Protein AF-A0A9P6IQ18-F1 (afdb_monomer_lite)

Structure (mmCIF, N/CA/C/O backbone):
data_AF-A0A9P6IQ18-F1
#
_entry.id   AF-A0A9P6IQ18-F1
#
loop_
_atom_site.group_PDB
_atom_site.id
_atom_site.type_symbol
_atom_site.label_atom_id
_atom_site.label_alt_id
_atom_site.label_comp_id
_atom_site.label_asym_id
_atom_site.label_entity_id
_atom_site.label_seq_id
_atom_site.pdbx_PDB_ins_code
_atom_site.Cartn_x
_atom_site.Cartn_y
_atom_site.Cartn_z
_atom_site.occupancy
_atom_site.B_iso_or_equiv
_atom_site.auth_seq_id
_atom_site.auth_comp_id
_atom_site.auth_asym_id
_atom_site.auth_atom_id
_atom_site.pdbx_PDB_model_num
ATOM 1 N N . LYS A 1 1 ? -10.456 -9.681 11.718 1.00 66.81 1 LYS A N 1
ATOM 2 C CA . LYS A 1 1 ? -11.169 -10.543 10.745 1.00 66.81 1 LYS A CA 1
ATOM 3 C C . LYS A 1 1 ? -11.444 -9.748 9.463 1.00 66.81 1 LYS A C 1
ATOM 5 O O . LYS A 1 1 ? -11.821 -8.584 9.599 1.00 66.81 1 LYS A O 1
ATOM 10 N N . PRO A 1 2 ? -11.179 -10.301 8.265 1.00 73.44 2 PRO A N 1
ATOM 11 C CA . PRO A 1 2 ? -11.484 -9.651 6.986 1.00 73.44 2 PRO A CA 1
ATOM 12 C C . PRO A 1 2 ? -13.000 -9.584 6.737 1.00 73.44 2 PRO A C 1
ATOM 14 O O . PRO A 1 2 ? -13.743 -10.416 7.251 1.00 73.44 2 PRO A O 1
ATOM 17 N N . PHE A 1 3 ? -13.445 -8.574 5.981 1.00 78.50 3 PHE A N 1
ATOM 18 C CA . PHE A 1 3 ? -14.867 -8.353 5.668 1.00 78.50 3 PHE A CA 1
ATOM 19 C C . PHE A 1 3 ? -15.430 -9.407 4.706 1.00 78.50 3 PHE A C 1
ATOM 21 O O . PHE A 1 3 ? -16.544 -9.886 4.887 1.00 78.50 3 PHE A O 1
ATOM 28 N N . PHE A 1 4 ? -14.647 -9.776 3.690 1.00 83.62 4 PHE A N 1
ATOM 29 C CA . PHE A 1 4 ? -15.022 -10.793 2.711 1.00 83.62 4 PHE A CA 1
ATOM 30 C C . PHE A 1 4 ? -14.508 -12.168 3.126 1.00 83.62 4 PHE A C 1
ATOM 32 O O . PHE A 1 4 ? -13.416 -12.283 3.692 1.00 83.62 4 PHE A O 1
ATOM 39 N N . ASP A 1 5 ? -15.265 -13.208 2.785 1.00 84.38 5 ASP A N 1
ATOM 40 C CA . ASP A 1 5 ? -14.865 -14.590 3.022 1.00 84.38 5 ASP A CA 1
ATOM 41 C C . ASP A 1 5 ? -13.607 -14.956 2.219 1.00 84.38 5 ASP A C 1
ATOM 43 O O . ASP A 1 5 ? -13.612 -14.964 0.989 1.00 84.38 5 ASP A O 1
ATOM 47 N N . GLN A 1 6 ? -12.525 -15.274 2.930 1.00 87.31 6 GLN A N 1
ATOM 48 C CA . GLN A 1 6 ? -11.239 -15.623 2.328 1.00 87.31 6 GLN A CA 1
ATOM 49 C C . GLN A 1 6 ? -11.179 -17.074 1.826 1.00 87.31 6 GLN A C 1
ATOM 51 O O . GLN A 1 6 ? -10.236 -17.417 1.109 1.00 87.31 6 GLN A O 1
ATOM 56 N N . SER A 1 7 ? -12.169 -17.917 2.148 1.00 89.31 7 SER A N 1
ATOM 57 C CA . SER A 1 7 ? -12.252 -19.284 1.617 1.00 89.31 7 SER A CA 1
ATOM 58 C C . SER A 1 7 ? -12.497 -19.277 0.099 1.00 89.31 7 SER A C 1
ATOM 60 O O . SER A 1 7 ? -11.923 -20.073 -0.648 1.00 89.31 7 SER A O 1
ATOM 62 N N . THR A 1 8 ? -13.248 -18.284 -0.387 1.00 90.81 8 THR A N 1
ATOM 63 C CA . THR A 1 8 ? -13.590 -18.131 -1.804 1.00 90.81 8 THR A CA 1
ATOM 64 C C . THR A 1 8 ? -12.571 -17.281 -2.564 1.00 90.81 8 THR A C 1
ATOM 66 O O . THR A 1 8 ? -12.053 -16.285 -2.055 1.00 90.81 8 THR A O 1
ATOM 69 N N . TYR A 1 9 ? -12.324 -17.622 -3.833 1.00 88.88 9 TYR A N 1
ATOM 70 C CA . TYR A 1 9 ? -11.476 -16.815 -4.719 1.00 88.88 9 TYR A CA 1
ATOM 71 C C . TYR A 1 9 ? -11.991 -15.374 -4.846 1.00 88.88 9 TYR A C 1
ATOM 73 O O . TYR A 1 9 ? -11.246 -14.420 -4.632 1.00 88.88 9 TYR A O 1
ATOM 81 N N . VAL A 1 10 ? -13.289 -15.211 -5.124 1.00 91.44 10 VAL A N 1
ATOM 82 C CA . VAL A 1 10 ? -13.915 -13.892 -5.301 1.00 91.44 10 VAL A CA 1
ATOM 83 C C . VAL A 1 10 ? -13.813 -13.051 -4.029 1.00 91.44 10 VAL A C 1
ATOM 85 O O . VAL A 1 10 ? -13.571 -11.846 -4.107 1.00 91.44 10 VAL A O 1
ATOM 88 N N . GLY A 1 11 ? -13.954 -13.660 -2.849 1.00 88.12 11 GLY A N 1
ATOM 89 C CA . GLY A 1 11 ? -13.797 -12.948 -1.587 1.00 88.12 11 GLY A CA 1
ATOM 90 C C . GLY A 1 11 ? -12.359 -12.488 -1.330 1.00 88.12 11 GLY A C 1
ATOM 91 O O . GLY A 1 11 ? -12.165 -11.351 -0.891 1.00 88.12 11 GLY A O 1
ATOM 92 N N . ARG A 1 12 ? -11.348 -13.289 -1.699 1.00 88.62 12 ARG A N 1
ATOM 93 C CA . ARG A 1 12 ? -9.936 -12.859 -1.680 1.00 88.62 12 ARG A CA 1
ATOM 94 C C . ARG A 1 12 ? -9.678 -11.696 -2.636 1.00 88.62 12 ARG A C 1
ATOM 96 O O . ARG A 1 12 ? -9.082 -10.703 -2.230 1.00 88.62 12 ARG A O 1
ATOM 103 N N . VAL A 1 13 ? -10.193 -11.762 -3.866 1.00 86.50 13 VAL A N 1
ATOM 104 C CA . VAL A 1 13 ? -10.052 -10.678 -4.857 1.00 86.50 13 VAL A CA 1
ATOM 105 C C . VAL A 1 13 ? -10.690 -9.382 -4.355 1.00 86.50 13 VAL A C 1
AT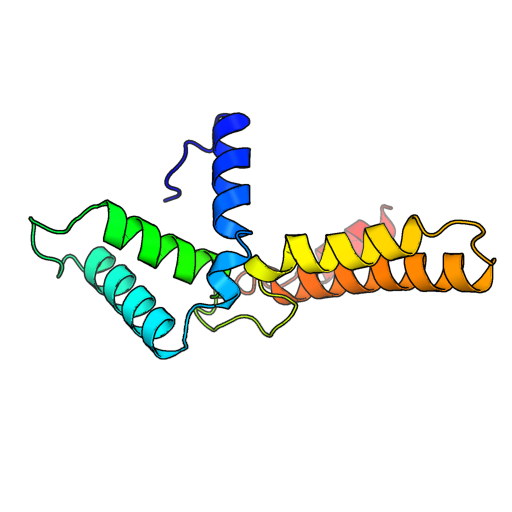OM 107 O O . VAL A 1 13 ? -10.056 -8.330 -4.372 1.00 86.50 13 VAL A O 1
ATOM 110 N N . ARG A 1 14 ? -11.926 -9.439 -3.845 1.00 86.56 14 ARG A N 1
ATOM 111 C CA . ARG A 1 14 ? -12.612 -8.258 -3.291 1.00 86.56 14 ARG A CA 1
ATOM 112 C C . ARG A 1 14 ? -11.867 -7.662 -2.102 1.00 86.56 14 ARG A C 1
ATOM 114 O O . ARG A 1 14 ? -11.791 -6.441 -1.979 1.00 86.56 14 ARG A O 1
ATOM 121 N N . HIS A 1 15 ? -11.309 -8.507 -1.239 1.00 87.56 15 HIS A N 1
ATOM 122 C CA . HIS A 1 15 ? -10.473 -8.052 -0.136 1.00 87.56 15 HIS A CA 1
ATOM 123 C C . HIS A 1 15 ? -9.213 -7.344 -0.642 1.00 87.56 15 HIS A C 1
ATOM 125 O O . HIS A 1 15 ? -8.935 -6.227 -0.208 1.00 87.56 15 HIS A O 1
ATOM 131 N N . PHE A 1 16 ? -8.520 -7.934 -1.615 1.00 86.12 16 PHE A N 1
ATOM 132 C CA . PHE A 1 16 ? -7.316 -7.358 -2.202 1.00 86.12 16 PHE A CA 1
ATOM 133 C C . PHE A 1 16 ? -7.574 -5.996 -2.856 1.00 86.12 16 PHE A C 1
ATOM 135 O O . PHE A 1 16 ? -6.842 -5.045 -2.591 1.00 86.12 16 PHE A O 1
ATOM 142 N N . ILE A 1 17 ? -8.657 -5.856 -3.629 1.00 85.81 17 ILE A N 1
ATOM 143 C CA . ILE A 1 17 ? -9.057 -4.578 -4.250 1.00 85.81 17 ILE A CA 1
ATOM 144 C C . ILE A 1 17 ? -9.268 -3.490 -3.190 1.00 85.81 17 ILE A C 1
ATOM 146 O O . ILE A 1 17 ? -8.883 -2.340 -3.385 1.00 85.81 17 ILE A O 1
ATOM 150 N N . LYS A 1 18 ? -9.874 -3.839 -2.050 1.00 85.94 18 LYS A N 1
ATOM 151 C CA . LYS A 1 18 ? -10.109 -2.883 -0.963 1.00 85.94 18 LYS A CA 1
ATOM 152 C C . LYS A 1 18 ? -8.821 -2.453 -0.270 1.00 85.94 18 LYS A C 1
ATOM 154 O O . LYS A 1 18 ? -8.636 -1.266 -0.018 1.00 85.94 18 LYS A O 1
ATOM 159 N N . VAL A 1 19 ? -7.924 -3.395 0.002 1.00 84.19 19 VAL A N 1
ATOM 160 C CA . VAL A 1 19 ? -6.632 -3.115 0.649 1.00 84.19 19 VAL A CA 1
ATOM 161 C C . VAL A 1 19 ? -5.702 -2.313 -0.269 1.00 84.19 19 VAL A C 1
ATOM 163 O O . VAL A 1 19 ? -4.983 -1.435 0.199 1.00 84.19 19 VAL A O 1
ATOM 166 N N . THR A 1 20 ? -5.760 -2.557 -1.579 1.00 85.50 20 THR A N 1
ATOM 167 C CA . THR A 1 20 ? -4.919 -1.881 -2.583 1.00 85.50 20 THR A CA 1
ATOM 168 C C . THR A 1 20 ? -5.562 -0.639 -3.202 1.00 85.50 20 THR A C 1
ATOM 170 O O . THR A 1 20 ? -5.048 -0.089 -4.174 1.00 85.50 20 THR A O 1
ATOM 173 N N . SER A 1 21 ? -6.678 -0.166 -2.639 1.00 87.44 21 SER A N 1
ATOM 174 C CA . SER A 1 21 ? -7.414 0.983 -3.163 1.00 87.44 21 SER A CA 1
ATOM 175 C C . SER A 1 21 ? -6.554 2.260 -3.135 1.00 87.44 21 SER A C 1
ATOM 177 O O . SER A 1 21 ? -6.210 2.743 -2.047 1.00 87.44 21 SER A O 1
ATOM 179 N N . PRO A 1 22 ? -6.252 2.876 -4.297 1.00 84.94 22 PRO A N 1
ATOM 180 C CA . PRO A 1 22 ? -5.452 4.099 -4.361 1.00 84.94 22 PRO A CA 1
ATOM 181 C C . PRO A 1 22 ? -6.185 5.306 -3.770 1.00 84.94 22 PRO A C 1
ATOM 183 O O . PRO A 1 22 ? -5.555 6.286 -3.386 1.00 84.94 22 PRO A O 1
ATOM 186 N N . LEU A 1 23 ? -7.512 5.226 -3.607 1.00 85.19 23 LEU A N 1
ATOM 187 C CA . LEU A 1 23 ? -8.301 6.268 -2.943 1.00 85.19 23 LEU A CA 1
ATOM 188 C C . LEU A 1 23 ? -7.856 6.498 -1.492 1.00 85.19 23 LEU A C 1
ATOM 190 O O . LEU A 1 23 ? -8.055 7.581 -0.947 1.00 85.19 23 LEU A O 1
ATOM 194 N N . ASN A 1 24 ? -7.222 5.502 -0.869 1.00 86.19 24 ASN A N 1
ATOM 195 C CA . ASN A 1 24 ? -6.718 5.613 0.497 1.00 86.19 24 ASN A CA 1
ATOM 196 C C . ASN A 1 24 ? -5.454 6.482 0.592 1.00 86.19 24 ASN A C 1
ATOM 198 O O . ASN A 1 24 ? -5.093 6.896 1.689 1.00 86.19 24 ASN A O 1
ATOM 202 N N . LEU A 1 25 ? -4.820 6.827 -0.536 1.00 82.44 25 LEU A N 1
ATOM 203 C CA . LEU A 1 25 ? -3.707 7.782 -0.578 1.00 82.44 25 LEU A CA 1
ATOM 204 C C . LEU A 1 25 ? -4.144 9.214 -0.265 1.00 82.44 25 LEU A C 1
ATOM 206 O O . LEU A 1 25 ? -3.348 9.989 0.254 1.00 82.44 25 LEU A O 1
ATOM 210 N N . PHE A 1 26 ? -5.406 9.554 -0.534 1.00 84.88 26 PHE A N 1
ATOM 211 C CA . PHE A 1 26 ? -5.959 10.886 -0.269 1.00 84.88 26 PHE A CA 1
ATOM 212 C C . PHE A 1 26 ? -6.447 11.063 1.175 1.00 84.88 26 PHE A C 1
ATOM 214 O O . PHE A 1 26 ? -6.969 12.119 1.531 1.00 84.88 26 PHE A O 1
ATOM 221 N N . VAL A 1 27 ? -6.305 10.038 2.020 1.00 86.75 27 VAL A N 1
ATOM 222 C CA . VAL A 1 27 ? -6.673 10.129 3.433 1.00 86.75 27 VAL A CA 1
ATOM 223 C C . VAL A 1 27 ? -5.625 10.952 4.175 1.00 86.75 27 VAL A C 1
ATOM 225 O O . VAL A 1 27 ? -4.429 10.665 4.128 1.00 86.75 27 VAL A O 1
ATOM 228 N N . THR A 1 28 ? -6.085 11.984 4.877 1.00 87.31 28 THR A N 1
ATOM 229 C CA . THR A 1 28 ? -5.224 12.852 5.684 1.00 87.31 28 THR A CA 1
ATOM 230 C C . THR A 1 28 ? -4.715 12.126 6.927 1.00 87.31 28 THR A C 1
ATOM 232 O O . THR A 1 28 ? -5.307 11.149 7.384 1.00 87.31 28 THR A O 1
ATOM 235 N N . GLN A 1 29 ? -3.639 12.636 7.530 1.00 86.25 29 GLN A N 1
ATOM 236 C CA . GLN A 1 29 ? -3.112 12.077 8.776 1.00 86.25 29 GLN A CA 1
ATOM 237 C C . GLN A 1 29 ? -4.163 12.058 9.898 1.00 86.25 29 GLN A C 1
ATOM 239 O O . GLN A 1 29 ? -4.312 11.038 10.563 1.00 86.25 29 GLN A O 1
ATOM 244 N N . ARG A 1 30 ? -4.958 13.130 10.035 1.00 87.62 30 ARG A N 1
ATOM 245 C CA . ARG A 1 30 ? -6.081 13.178 10.988 1.00 87.62 30 ARG A CA 1
ATOM 246 C C . ARG A 1 30 ? -7.113 12.085 10.706 1.00 87.62 30 ARG A C 1
ATOM 248 O O . ARG A 1 30 ? -7.493 11.358 11.609 1.00 87.62 30 ARG A O 1
ATOM 255 N N . GLY A 1 31 ? -7.496 11.897 9.439 1.00 88.31 31 GLY A N 1
ATOM 256 C CA . GLY A 1 31 ? -8.435 10.836 9.061 1.00 88.31 31 GLY A CA 1
ATOM 257 C C . GLY A 1 31 ? -7.906 9.421 9.330 1.00 88.31 31 GLY A C 1
ATOM 258 O O . GLY A 1 31 ? -8.689 8.515 9.612 1.00 88.31 31 GLY A O 1
ATOM 259 N N . LEU A 1 32 ? -6.585 9.220 9.268 1.00 89.38 32 LEU A N 1
ATOM 260 C CA . LEU A 1 32 ? -5.941 7.962 9.649 1.00 89.38 32 LEU A CA 1
ATOM 261 C C . LEU A 1 32 ? -5.946 7.747 11.169 1.00 89.38 32 LEU A C 1
ATOM 263 O O . LEU A 1 32 ? -6.184 6.625 11.616 1.00 89.38 32 LEU A O 1
ATOM 267 N N . GLU A 1 33 ? -5.679 8.793 11.950 1.00 89.56 33 GLU A N 1
ATOM 268 C CA . GLU A 1 33 ? -5.736 8.758 13.417 1.00 89.56 33 GLU A CA 1
ATOM 269 C C . GLU A 1 33 ? -7.163 8.458 13.897 1.00 89.56 33 GLU A C 1
ATOM 271 O O . GLU A 1 33 ? -7.358 7.492 14.633 1.00 89.56 33 GLU A O 1
ATOM 276 N N . ASP A 1 34 ? -8.167 9.151 13.353 1.00 90.25 34 ASP A N 1
ATOM 277 C CA . ASP A 1 34 ? -9.586 8.896 13.633 1.00 90.25 34 ASP A CA 1
ATOM 278 C C . ASP A 1 34 ? -9.989 7.452 13.293 1.00 90.25 34 ASP A C 1
ATOM 280 O O . ASP A 1 34 ? -10.716 6.791 14.039 1.00 90.25 34 ASP A O 1
ATOM 284 N N . ALA A 1 35 ? -9.520 6.936 12.151 1.00 90.12 35 ALA A N 1
ATOM 285 C CA . ALA A 1 35 ? -9.778 5.559 11.745 1.00 90.12 35 ALA A CA 1
ATOM 286 C C . ALA A 1 35 ? -9.127 4.551 12.704 1.00 90.12 35 ALA A C 1
ATOM 288 O O . ALA A 1 35 ? -9.744 3.542 13.056 1.00 90.12 35 ALA A O 1
ATOM 289 N N . LYS A 1 36 ? -7.899 4.833 13.151 1.00 89.94 36 LYS A N 1
ATOM 290 C CA . LYS A 1 36 ? -7.161 4.000 14.103 1.00 89.94 36 LYS A CA 1
ATOM 291 C C . LYS A 1 36 ? -7.856 3.961 15.460 1.00 89.94 36 LYS A C 1
ATOM 293 O O . LYS A 1 36 ? -8.028 2.870 16.007 1.00 89.94 36 LYS A O 1
ATOM 298 N N . ASP A 1 37 ? -8.276 5.113 15.970 1.00 90.12 37 ASP A N 1
ATOM 299 C CA . ASP A 1 37 ? -8.996 5.216 17.236 1.00 90.12 37 ASP A CA 1
ATOM 300 C C . ASP A 1 37 ? -10.343 4.498 17.158 1.00 90.12 37 ASP A C 1
ATOM 302 O O . ASP A 1 37 ? -10.636 3.669 18.014 1.00 90.12 37 ASP A O 1
ATOM 306 N N . LEU A 1 38 ? -11.100 4.675 16.069 1.00 89.62 38 LEU A N 1
ATOM 307 C CA . LEU A 1 38 ? -12.378 3.984 15.890 1.00 89.62 38 LEU A CA 1
ATOM 308 C C . LEU A 1 38 ? -12.231 2.455 15.881 1.00 89.62 38 LEU A C 1
ATOM 310 O O . LEU A 1 38 ? -13.039 1.738 16.473 1.00 89.62 38 LEU A O 1
ATOM 314 N N . VAL A 1 39 ? -11.200 1.937 15.206 1.00 89.19 39 VAL A N 1
ATOM 315 C CA . VAL A 1 39 ? -10.922 0.494 15.163 1.00 89.19 39 VAL A CA 1
ATOM 316 C C . VAL A 1 39 ? -10.444 -0.021 16.524 1.00 89.19 39 VAL A C 1
ATOM 318 O O . VAL A 1 39 ? -10.793 -1.144 16.892 1.00 89.19 39 VAL A O 1
ATOM 321 N N . ARG A 1 40 ? -9.662 0.767 17.274 1.00 88.56 40 ARG A N 1
ATOM 322 C CA . ARG A 1 40 ? -9.240 0.428 18.642 1.00 88.56 40 ARG A CA 1
ATOM 323 C C . ARG A 1 40 ? -10.440 0.380 19.579 1.00 88.56 40 ARG A C 1
ATOM 325 O O . ARG A 1 40 ? -10.654 -0.635 20.227 1.00 88.56 40 ARG A O 1
ATOM 332 N N . ASP A 1 41 ? -11.251 1.428 19.598 1.00 87.94 41 ASP A N 1
ATOM 333 C CA . ASP A 1 41 ? -12.394 1.540 20.499 1.00 87.94 41 ASP A CA 1
ATOM 334 C C . ASP A 1 41 ? -13.420 0.429 20.233 1.00 87.94 41 ASP A C 1
ATOM 336 O O . ASP A 1 41 ? -14.036 -0.091 21.165 1.00 87.94 41 ASP A O 1
ATOM 340 N N . TYR A 1 42 ? -13.570 0.011 18.968 1.00 86.94 42 TYR A N 1
ATOM 341 C CA . TYR A 1 42 ? -14.401 -1.139 18.608 1.00 86.94 42 TYR A CA 1
ATOM 342 C C . TYR A 1 42 ? -13.849 -2.455 19.168 1.00 86.94 42 TYR A C 1
ATOM 344 O O . TYR A 1 42 ? -14.618 -3.275 19.664 1.00 86.94 42 TYR A O 1
ATOM 352 N N . LYS A 1 43 ? -12.526 -2.664 19.121 1.00 84.25 43 LYS A N 1
ATOM 353 C CA . LYS A 1 43 ? -11.880 -3.842 19.728 1.00 84.25 43 LYS A CA 1
ATOM 354 C C . LYS A 1 43 ? -12.001 -3.846 21.252 1.00 84.25 43 LYS A C 1
ATOM 356 O O . LYS A 1 43 ? -12.191 -4.911 21.827 1.00 84.25 43 LYS A O 1
ATOM 361 N N . ASP A 1 44 ? -11.931 -2.672 21.873 1.00 87.12 44 ASP A N 1
ATOM 362 C CA . ASP A 1 44 ? -12.065 -2.490 23.322 1.00 87.12 44 ASP A CA 1
ATOM 363 C C . ASP A 1 44 ? -13.524 -2.587 23.811 1.00 87.12 44 ASP A C 1
ATOM 365 O O . ASP A 1 44 ? -13.777 -2.482 25.010 1.00 87.12 44 ASP A O 1
ATOM 369 N N . GLY A 1 45 ? -14.500 -2.729 22.906 1.00 82.69 45 GLY A N 1
ATOM 370 C CA . GLY A 1 45 ? -15.924 -2.768 23.253 1.00 82.69 45 GLY A CA 1
ATOM 371 C C . GLY A 1 45 ? -16.495 -1.427 23.733 1.00 82.69 45 GLY A C 1
ATOM 372 O O . GLY A 1 45 ? -17.588 -1.396 24.289 1.00 82.69 45 GLY A O 1
ATOM 373 N N . LYS A 1 46 ? -15.785 -0.311 23.514 1.00 82.31 46 LYS A N 1
ATOM 374 C CA . LYS A 1 46 ? -16.188 1.046 23.942 1.00 82.31 46 LYS A CA 1
ATOM 375 C C . LYS A 1 46 ? -17.153 1.728 22.971 1.00 82.31 46 LYS A C 1
ATOM 377 O O . LYS A 1 46 ? -17.638 2.824 23.238 1.00 82.31 46 LYS A O 1
ATOM 382 N N . VAL A 1 47 ? -17.403 1.112 21.819 1.00 76.38 47 VAL A N 1
ATOM 383 C CA . VAL A 1 47 ? -18.222 1.700 20.759 1.00 76.38 47 VAL A CA 1
ATOM 384 C C . VAL A 1 47 ? -19.713 1.505 21.058 1.00 76.38 47 VAL A C 1
ATOM 386 O O . VAL A 1 47 ? -20.126 0.387 21.365 1.00 76.38 47 VAL A O 1
ATOM 389 N N . PRO A 1 48 ? -20.544 2.557 20.932 1.00 73.56 48 PRO A N 1
ATOM 390 C CA . PRO A 1 48 ? -21.983 2.452 21.149 1.00 73.56 48 PRO A CA 1
ATOM 391 C C . PRO A 1 48 ? -22.639 1.446 20.193 1.00 73.56 48 PRO A C 1
ATOM 393 O O . PRO A 1 48 ? -22.268 1.333 19.024 1.00 73.56 48 PRO A O 1
ATOM 396 N N . THR A 1 49 ? -23.680 0.764 20.674 1.00 69.06 49 THR A N 1
ATOM 397 C CA . THR A 1 49 ? -24.407 -0.310 19.970 1.00 69.06 49 THR A CA 1
ATOM 398 C C . THR A 1 49 ? -25.028 0.121 18.635 1.00 69.06 49 THR A C 1
ATOM 400 O O . THR A 1 49 ? -25.348 -0.728 17.811 1.00 69.06 49 THR A O 1
ATOM 403 N N . ASN A 1 50 ? -25.175 1.429 18.399 1.00 75.31 50 ASN A N 1
ATOM 404 C CA . ASN A 1 50 ? -25.769 2.013 17.193 1.00 75.31 50 ASN A CA 1
ATOM 405 C C . ASN A 1 50 ? -24.724 2.565 16.200 1.00 75.31 50 ASN A C 1
ATOM 407 O O . ASN A 1 50 ? -24.966 3.548 15.498 1.00 75.31 50 ASN A O 1
ATOM 411 N N . ILE A 1 51 ? -23.514 1.999 16.163 1.00 80.38 51 ILE A N 1
ATOM 412 C CA . ILE A 1 51 ? -22.520 2.434 15.180 1.00 80.38 51 ILE A CA 1
ATOM 413 C C . ILE A 1 51 ? -22.908 1.985 13.768 1.00 80.38 51 ILE A C 1
ATOM 415 O O . ILE A 1 51 ? -23.261 0.831 13.532 1.00 80.38 51 ILE A O 1
ATOM 419 N N . ASN A 1 52 ? -22.775 2.892 12.798 1.00 86.00 52 ASN A N 1
ATOM 420 C CA . ASN A 1 52 ? -22.938 2.557 11.389 1.00 86.00 52 ASN A CA 1
ATOM 421 C C . ASN A 1 52 ? -21.832 1.569 10.944 1.00 86.00 52 ASN A C 1
ATOM 423 O O . ASN A 1 52 ? -20.654 1.957 10.918 1.00 86.00 52 ASN A O 1
ATOM 427 N N . PRO A 1 53 ? -22.177 0.333 10.525 1.00 85.69 53 PRO A N 1
ATOM 428 C CA . PRO A 1 53 ? -21.194 -0.669 10.119 1.00 85.69 53 PRO A CA 1
ATOM 429 C C . PRO A 1 53 ? -20.301 -0.198 8.968 1.00 85.69 53 PRO A C 1
ATOM 431 O O . PRO A 1 53 ? -19.109 -0.493 8.950 1.00 85.69 53 PRO A O 1
ATOM 434 N N . ALA A 1 54 ? -20.837 0.583 8.025 1.00 86.88 54 ALA A N 1
ATOM 435 C CA . ALA A 1 54 ? -20.080 1.070 6.874 1.00 86.88 54 ALA A CA 1
ATOM 436 C C . ALA A 1 54 ? -18.915 1.981 7.289 1.00 86.88 54 ALA A C 1
ATOM 438 O O . ALA A 1 54 ? -17.836 1.913 6.699 1.00 86.88 54 ALA A O 1
ATOM 439 N N . ARG A 1 55 ? -19.100 2.793 8.340 1.00 87.12 55 ARG A N 1
ATOM 440 C CA . ARG A 1 55 ? -18.047 3.670 8.870 1.00 87.12 55 ARG A CA 1
ATOM 441 C C . ARG A 1 55 ? -16.925 2.862 9.515 1.00 87.12 55 ARG A C 1
ATOM 443 O O . ARG A 1 55 ? -15.755 3.152 9.276 1.00 87.12 55 ARG A O 1
ATOM 450 N N . LEU A 1 56 ? -17.276 1.828 10.278 1.00 88.50 56 LEU A N 1
ATOM 451 C CA . LEU A 1 56 ? -16.301 0.931 10.895 1.00 88.50 56 LEU A CA 1
ATOM 452 C C . LEU A 1 56 ? -15.483 0.180 9.834 1.00 88.50 56 LEU A C 1
ATOM 454 O O . LEU A 1 56 ? -14.257 0.119 9.920 1.00 88.50 56 LEU A O 1
ATOM 458 N N . TRP A 1 57 ? -16.146 -0.337 8.796 1.00 88.12 57 TRP A N 1
ATOM 459 C CA . TRP A 1 57 ? -15.464 -1.014 7.692 1.00 88.12 57 TRP A CA 1
ATOM 460 C C . TRP A 1 57 ? -14.560 -0.074 6.900 1.00 88.12 57 TRP A C 1
ATOM 462 O O . TRP A 1 57 ? -13.450 -0.467 6.545 1.00 88.12 57 TRP A O 1
ATOM 472 N N . ARG A 1 58 ? -14.983 1.176 6.676 1.00 89.25 58 ARG A N 1
ATOM 473 C CA . ARG A 1 58 ? -14.145 2.188 6.025 1.00 89.25 58 ARG A CA 1
ATOM 474 C C . ARG A 1 58 ? -12.907 2.522 6.855 1.00 89.25 58 ARG A C 1
ATOM 476 O O . ARG A 1 58 ? -11.815 2.565 6.300 1.00 89.25 58 ARG A O 1
ATOM 483 N N . ALA A 1 59 ? -13.061 2.717 8.164 1.00 88.31 59 ALA A N 1
ATOM 484 C CA . ALA A 1 59 ? -11.935 2.954 9.065 1.00 88.31 59 ALA A CA 1
ATOM 485 C C . ALA A 1 59 ? -10.952 1.777 9.051 1.00 88.31 59 ALA A C 1
ATOM 487 O O . ALA A 1 59 ? -9.747 1.968 8.902 1.00 88.31 59 ALA A O 1
ATOM 488 N N . LYS A 1 60 ? -11.474 0.547 9.087 1.00 88.50 60 LYS A N 1
ATOM 489 C C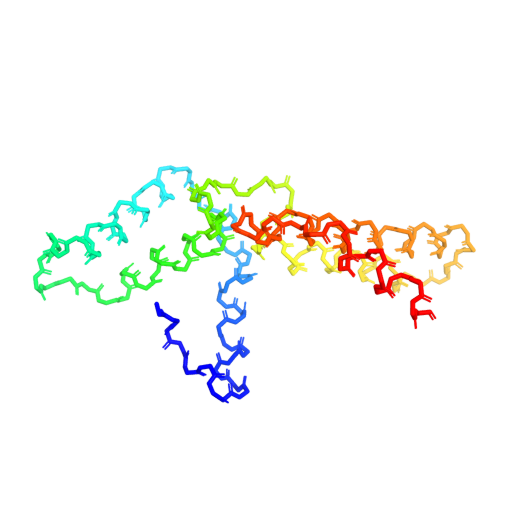A . LYS A 1 60 ? -10.657 -0.657 8.951 1.00 88.50 60 LYS A CA 1
ATOM 490 C C . LYS A 1 60 ? -9.909 -0.717 7.615 1.00 88.50 60 LYS A C 1
ATOM 492 O O . LYS A 1 60 ? -8.724 -1.020 7.619 1.00 88.50 60 LYS A O 1
ATOM 497 N N . GLU A 1 61 ? -10.563 -0.409 6.497 1.00 89.19 61 GLU A N 1
ATOM 498 C CA . GLU A 1 61 ? -9.935 -0.371 5.166 1.00 89.19 61 GLU A CA 1
ATOM 499 C C . GLU A 1 61 ? -8.772 0.637 5.110 1.00 89.19 61 GLU A C 1
ATOM 501 O O . GLU A 1 61 ? -7.706 0.344 4.567 1.00 89.19 61 GLU A O 1
ATOM 506 N N . ILE A 1 62 ? -8.950 1.815 5.714 1.00 87.50 62 ILE A N 1
ATOM 507 C CA . ILE A 1 62 ? -7.911 2.848 5.810 1.00 87.50 62 ILE A CA 1
ATOM 508 C C . ILE A 1 62 ? -6.723 2.339 6.633 1.00 87.50 62 ILE A C 1
ATOM 510 O O . ILE A 1 62 ? -5.579 2.450 6.189 1.00 87.50 62 ILE A O 1
ATOM 514 N N . CYS A 1 63 ? -6.983 1.740 7.798 1.00 87.44 63 CYS A N 1
ATOM 515 C CA . CYS A 1 63 ? -5.937 1.157 8.632 1.00 87.44 63 CYS A CA 1
ATOM 516 C C . CYS A 1 63 ? -5.197 0.026 7.908 1.00 87.44 63 CYS A C 1
ATOM 518 O O . CYS A 1 63 ? -3.974 0.066 7.847 1.00 87.44 63 CYS A O 1
ATOM 520 N N . ASP A 1 64 ? -5.918 -0.931 7.321 1.00 84.50 64 ASP A N 1
ATOM 521 C CA . ASP A 1 64 ? -5.340 -2.105 6.653 1.00 84.50 64 ASP A CA 1
ATOM 522 C C . ASP A 1 64 ? -4.514 -1.720 5.406 1.00 84.50 64 ASP A C 1
ATOM 524 O O . ASP A 1 64 ? -3.577 -2.423 5.045 1.00 84.50 64 ASP A O 1
ATOM 528 N N . SER A 1 65 ? -4.838 -0.605 4.739 1.00 84.56 65 SER A N 1
ATOM 529 C CA . SER A 1 65 ? -4.115 -0.137 3.540 1.00 84.56 65 SER A CA 1
ATOM 530 C C . SER A 1 65 ? -2.921 0.780 3.831 1.00 84.56 65 SER A C 1
ATOM 532 O O . SER A 1 65 ? -2.083 0.998 2.951 1.00 84.56 65 SER A O 1
ATOM 534 N N . THR A 1 66 ? -2.841 1.337 5.044 1.00 83.44 66 THR A N 1
ATOM 535 C CA . THR A 1 66 ? -1.868 2.386 5.398 1.00 83.44 66 THR A CA 1
ATOM 536 C C . THR A 1 66 ? -0.919 1.974 6.516 1.00 83.44 66 THR A C 1
ATOM 538 O O . THR A 1 66 ? 0.249 2.368 6.501 1.00 83.44 66 THR A O 1
ATOM 541 N N . LEU A 1 67 ? -1.408 1.220 7.499 1.00 85.00 67 LEU A N 1
ATOM 542 C CA . LEU A 1 67 ? -0.647 0.801 8.668 1.00 85.00 67 LEU A CA 1
ATOM 543 C C . LEU A 1 67 ? -0.047 -0.582 8.443 1.00 85.00 67 LEU A C 1
ATOM 545 O O . LEU A 1 67 ? -0.672 -1.470 7.873 1.00 85.00 67 LEU A O 1
ATOM 549 N N . HIS A 1 68 ? 1.154 -0.776 8.967 1.00 81.56 68 HIS A N 1
ATOM 550 C CA . HIS A 1 68 ? 1.764 -2.090 9.033 1.00 81.56 68 HIS A CA 1
ATOM 551 C C . HIS A 1 68 ? 1.007 -2.969 10.045 1.00 81.56 68 HIS A C 1
ATOM 553 O O . HIS A 1 68 ? 0.814 -2.519 11.182 1.00 81.56 68 HIS A O 1
ATOM 559 N N . PRO A 1 69 ? 0.635 -4.216 9.698 1.00 75.44 69 PRO A N 1
ATOM 560 C CA . PRO A 1 69 ? -0.191 -5.075 10.550 1.00 75.44 69 PRO A CA 1
ATOM 561 C C . PRO A 1 69 ? 0.450 -5.359 11.916 1.00 75.44 69 PRO A C 1
ATOM 563 O O . PRO A 1 69 ? -0.235 -5.284 12.931 1.00 75.44 69 PRO A O 1
ATOM 566 N N . ASP A 1 70 ? 1.765 -5.595 11.945 1.00 72.62 70 ASP A N 1
ATOM 567 C CA . ASP A 1 70 ? 2.488 -5.883 13.192 1.00 72.62 70 ASP A CA 1
ATOM 568 C C . ASP A 1 70 ? 2.833 -4.654 14.039 1.00 72.62 70 ASP A C 1
ATOM 570 O O . ASP A 1 70 ? 2.671 -4.659 15.254 1.00 72.62 70 ASP A O 1
ATOM 574 N N . THR A 1 71 ? 3.343 -3.585 13.417 1.00 73.00 71 THR A N 1
ATOM 575 C CA . THR A 1 71 ? 3.866 -2.432 14.174 1.00 73.00 71 THR A CA 1
ATOM 576 C C . THR A 1 71 ? 2.818 -1.353 14.425 1.00 73.00 71 THR A C 1
ATOM 578 O O . THR A 1 71 ? 3.044 -0.455 15.234 1.00 73.00 71 THR A O 1
ATOM 581 N N . GLY A 1 72 ? 1.692 -1.381 13.702 1.00 75.69 72 GLY A N 1
ATOM 582 C CA . GLY A 1 72 ? 0.652 -0.352 13.770 1.00 75.69 72 GLY A CA 1
ATOM 583 C C . GLY A 1 72 ? 1.122 1.046 13.344 1.00 75.69 72 GLY A C 1
ATOM 584 O O . GLY A 1 72 ? 0.430 2.034 13.618 1.00 75.69 72 GLY A O 1
ATOM 585 N N . LYS A 1 73 ? 2.300 1.144 12.709 1.00 81.19 73 LYS A N 1
ATOM 586 C CA . LYS A 1 73 ? 2.879 2.384 12.181 1.00 81.19 73 LYS A CA 1
ATOM 587 C C . LYS A 1 73 ? 2.554 2.529 10.692 1.00 81.19 73 LYS A C 1
ATOM 589 O O . LYS A 1 73 ? 2.496 1.513 9.996 1.00 81.19 73 LYS A O 1
ATOM 594 N N . PRO A 1 74 ? 2.362 3.757 10.182 1.00 82.62 74 PRO A N 1
ATOM 595 C CA . PRO A 1 74 ? 2.173 3.980 8.755 1.00 82.62 74 PRO A CA 1
ATOM 596 C C . PRO A 1 74 ? 3.366 3.461 7.948 1.00 82.62 74 PRO A C 1
ATOM 598 O O . PRO A 1 74 ? 4.515 3.754 8.279 1.00 82.62 74 PRO A O 1
ATOM 601 N N . ILE A 1 75 ? 3.093 2.719 6.876 1.00 82.00 75 ILE A N 1
ATOM 602 C CA . ILE A 1 75 ? 4.122 2.300 5.921 1.00 82.00 75 ILE A CA 1
ATOM 603 C C . ILE A 1 75 ? 4.570 3.531 5.117 1.00 82.00 75 ILE A C 1
ATOM 605 O O . ILE A 1 75 ? 3.767 4.418 4.801 1.00 82.00 75 ILE A O 1
ATOM 609 N N . PHE A 1 76 ? 5.865 3.616 4.817 1.00 79.00 76 PHE A N 1
ATOM 610 C CA . PHE 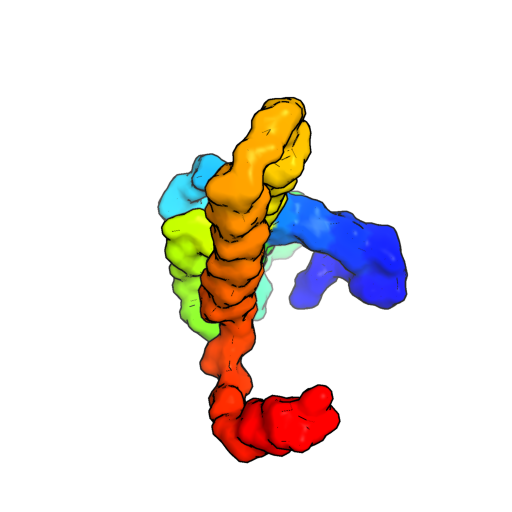A 1 76 ? 6.445 4.723 4.060 1.00 79.00 76 PHE A CA 1
ATOM 611 C C . PHE A 1 76 ? 5.926 4.733 2.612 1.00 79.00 76 PHE A C 1
ATOM 613 O O . PHE A 1 76 ? 5.818 3.685 1.977 1.00 79.00 76 PHE A O 1
ATOM 620 N N . LEU A 1 77 ? 5.587 5.911 2.082 1.00 76.75 77 LEU A N 1
ATOM 621 C CA . LEU A 1 77 ? 5.232 6.070 0.667 1.00 76.75 77 LEU A CA 1
ATOM 622 C C . LEU A 1 77 ? 6.502 5.956 -0.191 1.00 76.75 77 LEU A C 1
ATOM 624 O O . LEU A 1 77 ? 7.509 6.535 0.195 1.00 76.75 77 LEU A O 1
ATOM 628 N N . PRO A 1 78 ? 6.490 5.274 -1.349 1.00 77.94 78 PRO A N 1
ATOM 629 C CA . PRO A 1 78 ? 5.340 4.739 -2.078 1.00 77.94 78 PRO A CA 1
ATOM 630 C C . PRO A 1 78 ? 5.074 3.240 -1.823 1.00 77.94 78 PRO A C 1
ATOM 632 O O . PRO A 1 78 ? 4.495 2.574 -2.668 1.00 77.94 78 PRO A O 1
ATOM 635 N N . PHE A 1 79 ? 5.486 2.673 -0.687 1.00 80.25 79 PHE A N 1
ATOM 636 C CA . PHE A 1 79 ? 5.402 1.222 -0.437 1.00 80.25 79 PHE A CA 1
ATOM 637 C C . PHE A 1 79 ? 4.156 0.783 0.343 1.00 80.25 79 PHE A C 1
ATOM 639 O O . PHE A 1 79 ? 4.043 -0.372 0.757 1.00 80.25 79 PHE A O 1
ATOM 646 N N . ARG A 1 80 ? 3.203 1.698 0.554 1.00 84.44 80 ARG A N 1
ATOM 647 C CA . ARG A 1 80 ? 1.890 1.370 1.125 1.00 84.44 80 ARG A CA 1
ATOM 648 C C . ARG A 1 80 ? 1.126 0.452 0.180 1.00 84.44 80 ARG A C 1
ATOM 650 O O . ARG A 1 80 ? 1.217 0.615 -1.034 1.00 84.44 80 ARG A O 1
ATOM 657 N N . MET A 1 81 ? 0.279 -0.421 0.718 1.00 81.31 81 MET A N 1
ATOM 658 C CA . MET A 1 81 ? -0.573 -1.282 -0.113 1.00 81.31 81 MET A CA 1
ATOM 659 C C . MET A 1 81 ? -1.471 -0.474 -1.063 1.00 81.31 81 MET A C 1
ATOM 661 O O . MET A 1 81 ? -1.698 -0.890 -2.195 1.00 81.31 81 MET A O 1
ATOM 665 N N . SER A 1 82 ? -1.896 0.730 -0.668 1.00 82.06 82 SER A N 1
ATOM 666 C CA . SER A 1 82 ? -2.631 1.666 -1.534 1.00 82.06 82 SER A CA 1
ATOM 667 C C . SER A 1 82 ? -1.826 2.206 -2.730 1.00 82.06 82 SER A C 1
ATOM 669 O O . SER A 1 82 ? -2.418 2.630 -3.721 1.00 82.06 82 SER A O 1
ATOM 671 N N . CYS A 1 83 ? -0.490 2.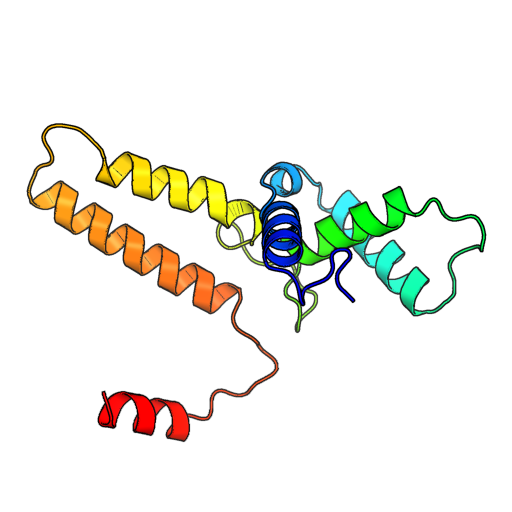162 -2.688 1.00 83.62 83 CYS A N 1
ATOM 672 C CA . CYS A 1 83 ? 0.381 2.496 -3.818 1.00 83.62 83 CYS A CA 1
ATOM 673 C C . CYS A 1 83 ? 0.666 1.303 -4.743 1.00 83.62 83 CYS A C 1
ATOM 675 O O . CYS A 1 83 ? 1.209 1.502 -5.826 1.00 83.62 83 CYS A O 1
ATOM 677 N N . PHE A 1 84 ? 0.297 0.076 -4.363 1.00 85.81 84 PHE A N 1
ATOM 678 C CA . PHE A 1 84 ? 0.678 -1.130 -5.102 1.00 85.81 84 PHE A CA 1
ATOM 679 C C . PHE A 1 84 ? 0.237 -1.093 -6.571 1.00 85.81 84 PHE A C 1
ATOM 681 O O . PHE A 1 84 ? 1.047 -1.298 -7.474 1.00 85.81 84 PHE A O 1
ATOM 688 N N . VAL A 1 85 ? -1.039 -0.784 -6.817 1.00 85.25 85 VAL A N 1
ATOM 689 C CA . VAL A 1 85 ? -1.602 -0.687 -8.171 1.00 85.25 85 VAL A CA 1
ATOM 690 C C . VAL A 1 85 ? -0.967 0.452 -8.980 1.00 85.25 85 VAL A C 1
ATOM 692 O O . VAL A 1 85 ? -0.472 0.172 -10.071 1.00 85.25 85 VAL A O 1
ATOM 695 N N . PRO A 1 86 ? -0.925 1.714 -8.502 1.00 87.75 86 PRO A N 1
ATOM 696 C CA . PRO A 1 86 ? -0.341 2.800 -9.288 1.00 87.75 86 PRO A CA 1
ATOM 697 C C . PRO A 1 86 ? 1.161 2.622 -9.549 1.00 87.75 86 PRO A C 1
ATOM 699 O O . PRO A 1 86 ? 1.610 2.916 -10.654 1.00 87.75 86 PRO A O 1
ATOM 702 N N . THR A 1 87 ? 1.941 2.090 -8.601 1.00 86.69 87 THR A N 1
ATOM 703 C CA . THR A 1 87 ? 3.370 1.829 -8.835 1.00 86.69 87 THR A CA 1
ATOM 704 C C . THR A 1 87 ? 3.578 0.739 -9.887 1.00 86.69 87 THR A C 1
ATOM 706 O O . THR A 1 87 ? 4.366 0.936 -10.811 1.00 86.69 87 THR A O 1
ATOM 709 N N . ASN A 1 88 ? 2.839 -0.374 -9.812 1.00 88.69 88 ASN A N 1
ATOM 710 C CA . ASN A 1 88 ? 2.920 -1.428 -10.830 1.00 88.69 88 ASN A CA 1
ATOM 711 C C . ASN A 1 88 ? 2.422 -0.955 -12.201 1.00 88.69 88 ASN A C 1
ATOM 713 O O . ASN A 1 88 ? 2.986 -1.347 -13.218 1.00 88.69 88 ASN A O 1
ATOM 717 N N . LEU A 1 89 ? 1.413 -0.080 -12.246 1.00 89.31 89 LEU A N 1
ATOM 718 C CA . LEU A 1 89 ? 0.928 0.505 -13.495 1.00 89.31 89 LEU A CA 1
ATOM 719 C C . LEU A 1 89 ? 2.014 1.331 -14.198 1.00 89.31 89 LEU A C 1
ATOM 721 O O . LEU A 1 89 ? 2.170 1.209 -15.408 1.00 89.31 89 LEU A O 1
ATOM 725 N N . ILE A 1 90 ? 2.783 2.134 -13.454 1.00 90.56 90 ILE A N 1
ATOM 726 C CA . ILE A 1 90 ? 3.892 2.928 -14.011 1.00 90.56 90 ILE A CA 1
ATOM 727 C C . ILE A 1 90 ? 4.980 2.013 -14.580 1.00 90.56 90 ILE A C 1
ATOM 729 O O . ILE A 1 90 ? 5.442 2.232 -15.699 1.00 90.56 90 ILE A O 1
ATOM 733 N N . VAL A 1 91 ? 5.365 0.973 -13.835 1.00 90.31 91 VAL A N 1
ATOM 734 C CA . VAL A 1 91 ? 6.366 -0.004 -14.288 1.00 90.31 91 VAL A CA 1
ATOM 735 C C . VAL A 1 91 ? 5.884 -0.728 -15.545 1.00 90.31 91 VAL A C 1
ATOM 737 O O . VAL A 1 91 ? 6.611 -0.785 -16.535 1.00 90.31 91 VAL A O 1
ATOM 740 N N . ALA A 1 92 ? 4.644 -1.222 -15.544 1.00 90.06 92 ALA A N 1
ATOM 741 C CA . ALA A 1 92 ? 4.057 -1.909 -16.689 1.00 90.06 92 ALA A CA 1
ATOM 742 C C . ALA A 1 92 ? 3.957 -0.995 -17.918 1.00 90.06 92 ALA A C 1
ATOM 744 O O . ALA A 1 92 ? 4.325 -1.406 -19.016 1.00 90.06 92 ALA A O 1
ATOM 745 N N . ALA A 1 93 ? 3.526 0.258 -17.744 1.00 90.94 93 ALA A N 1
ATOM 746 C CA . ALA A 1 93 ? 3.493 1.242 -18.823 1.00 90.94 93 ALA A CA 1
ATOM 747 C C . ALA A 1 93 ? 4.893 1.483 -19.408 1.00 90.94 93 ALA A C 1
ATOM 749 O O . ALA A 1 93 ? 5.048 1.540 -20.626 1.00 90.94 93 ALA A O 1
ATOM 750 N N . GLY A 1 94 ? 5.916 1.555 -18.551 1.00 88.38 94 GLY A N 1
ATOM 751 C CA . GLY A 1 94 ? 7.306 1.677 -18.971 1.00 88.38 94 GLY A CA 1
ATOM 752 C C . GLY A 1 94 ? 7.807 0.476 -19.777 1.00 88.38 94 GLY A C 1
ATOM 753 O O . GLY A 1 94 ? 8.445 0.642 -20.817 1.00 88.38 94 GLY A O 1
ATOM 754 N N . MET A 1 95 ? 7.453 -0.735 -19.341 1.00 89.56 95 MET A N 1
ATOM 755 C CA . MET A 1 95 ? 7.785 -1.984 -20.034 1.00 89.56 95 MET A CA 1
ATOM 756 C C . MET A 1 95 ? 7.062 -2.146 -21.379 1.00 89.56 95 MET A C 1
ATOM 758 O O . MET A 1 95 ? 7.587 -2.813 -22.267 1.00 89.56 95 MET A O 1
ATOM 762 N N . LEU A 1 96 ? 5.878 -1.546 -21.537 1.00 91.12 96 LEU A N 1
ATOM 763 C CA . LEU A 1 96 ? 5.048 -1.626 -22.746 1.00 91.12 96 LEU A CA 1
ATOM 764 C C . LEU A 1 96 ? 5.292 -0.479 -23.745 1.00 91.12 96 LEU A C 1
ATOM 766 O O . LEU A 1 96 ? 4.571 -0.377 -24.740 1.00 91.12 96 LEU A O 1
ATOM 770 N N . MET A 1 97 ? 6.284 0.387 -23.511 1.00 90.06 97 MET A N 1
ATOM 771 C CA . MET A 1 97 ? 6.607 1.463 -24.452 1.00 90.06 97 MET A CA 1
ATOM 772 C C . MET A 1 97 ? 7.036 0.905 -25.825 1.00 90.06 97 MET A C 1
ATOM 774 O O . MET A 1 97 ? 7.847 -0.024 -25.887 1.00 90.06 97 MET A O 1
ATOM 778 N N . PRO A 1 98 ? 6.535 1.475 -26.939 1.00 89.31 98 PRO A N 1
ATOM 779 C CA . PRO A 1 98 ? 6.874 1.013 -28.281 1.00 89.31 98 PRO A CA 1
ATOM 780 C C . PRO A 1 98 ? 8.341 1.306 -28.620 1.00 89.31 98 PRO A C 1
ATOM 782 O O . PRO A 1 98 ? 8.902 2.310 -28.187 1.00 89.31 98 PRO A O 1
ATOM 785 N N . ASN A 1 99 ? 8.947 0.447 -29.447 1.00 87.62 99 ASN A N 1
ATOM 786 C CA . ASN A 1 99 ? 10.348 0.542 -29.885 1.00 87.62 99 ASN A CA 1
ATOM 787 C C . ASN A 1 99 ? 11.360 0.657 -28.725 1.00 87.62 99 ASN A C 1
ATOM 789 O O . ASN A 1 99 ? 12.154 1.604 -28.681 1.00 87.62 99 ASN A O 1
ATOM 793 N N . PRO A 1 100 ? 11.360 -0.289 -27.766 1.00 88.69 100 PRO A N 1
ATOM 794 C CA . PRO A 1 100 ? 12.245 -0.197 -26.623 1.00 88.69 100 PRO A CA 1
ATOM 795 C C . PRO A 1 100 ? 13.700 -0.428 -27.046 1.00 88.69 100 PRO A C 1
ATOM 797 O O . PRO A 1 100 ? 14.031 -1.363 -27.774 1.00 88.69 100 PRO A O 1
ATOM 800 N N . THR A 1 101 ? 14.603 0.413 -26.545 1.00 90.88 101 THR A N 1
ATOM 801 C CA . THR A 1 101 ? 16.045 0.151 -26.642 1.00 90.88 101 THR A CA 1
ATOM 802 C C . THR A 1 101 ? 16.459 -0.916 -25.626 1.00 90.88 101 THR A C 1
ATOM 804 O O . THR A 1 101 ? 15.843 -1.035 -24.568 1.00 90.88 101 THR A O 1
ATOM 807 N N . ILE A 1 102 ? 17.555 -1.643 -25.879 1.00 92.38 102 ILE A N 1
ATOM 808 C CA . ILE A 1 102 ? 18.113 -2.624 -24.921 1.00 92.38 102 ILE A CA 1
ATOM 809 C C . ILE A 1 102 ? 18.349 -1.983 -23.542 1.00 92.38 102 ILE A C 1
ATOM 811 O O . ILE A 1 102 ? 18.043 -2.582 -22.513 1.00 92.38 102 ILE A O 1
ATOM 815 N N . LYS A 1 103 ? 18.822 -0.728 -23.513 1.00 91.00 103 LYS A N 1
ATOM 816 C CA . LYS A 1 103 ? 19.001 0.044 -22.273 1.00 91.00 103 LYS A CA 1
ATOM 817 C C . LYS A 1 103 ? 17.681 0.245 -21.523 1.00 91.00 103 LYS A C 1
ATOM 819 O O . LYS A 1 103 ? 17.646 0.060 -20.311 1.00 91.00 103 LYS A O 1
ATOM 824 N N . SER A 1 104 ? 16.608 0.588 -22.241 1.00 89.81 104 SER A N 1
ATOM 825 C CA . SER A 1 104 ? 15.264 0.742 -21.667 1.00 89.81 104 SER A CA 1
ATOM 826 C C . SER A 1 104 ? 14.753 -0.576 -21.081 1.00 89.81 104 SER A C 1
ATOM 828 O O . SER A 1 104 ? 14.265 -0.599 -19.956 1.00 89.81 104 SER A O 1
ATOM 830 N N . ILE A 1 105 ? 14.934 -1.691 -21.798 1.00 91.00 105 ILE A N 1
ATOM 831 C CA . ILE A 1 105 ? 14.513 -3.021 -21.331 1.00 91.00 105 ILE A CA 1
ATOM 832 C C . ILE A 1 105 ? 15.212 -3.373 -20.015 1.00 91.00 105 ILE A C 1
ATOM 834 O O . ILE A 1 105 ? 14.546 -3.736 -19.048 1.00 91.00 105 ILE A O 1
ATOM 838 N N . ILE A 1 106 ? 16.540 -3.226 -19.956 1.00 93.12 106 ILE A N 1
ATOM 839 C CA . ILE A 1 106 ? 17.318 -3.510 -18.741 1.00 93.12 106 ILE A CA 1
ATOM 840 C C . ILE A 1 106 ? 16.849 -2.623 -17.586 1.00 93.12 106 ILE A C 1
ATOM 842 O O . ILE A 1 106 ? 16.617 -3.122 -16.487 1.00 93.12 106 ILE A O 1
ATOM 846 N N . PHE A 1 107 ? 16.670 -1.324 -17.840 1.00 94.00 107 PHE A N 1
ATOM 847 C CA . PHE A 1 107 ? 16.209 -0.378 -16.829 1.00 94.00 107 PHE A CA 1
ATOM 848 C C . PHE A 1 107 ? 14.850 -0.774 -16.244 1.00 94.00 107 PHE A C 1
ATOM 850 O O . PHE A 1 107 ? 14.716 -0.851 -15.025 1.00 94.00 107 PHE A O 1
ATOM 857 N N . TRP A 1 108 ? 13.854 -1.064 -17.084 1.00 92.44 108 TRP A N 1
ATOM 858 C CA . TRP A 1 108 ? 12.510 -1.395 -16.607 1.00 92.44 108 TRP A CA 1
ATOM 859 C C . TRP A 1 108 ? 12.429 -2.760 -15.931 1.00 92.44 108 TRP A C 1
ATOM 861 O O . TRP A 1 108 ? 11.686 -2.910 -14.964 1.00 92.44 108 TRP A O 1
ATOM 871 N N . GLN A 1 109 ? 13.222 -3.736 -16.376 1.00 92.25 109 GLN A N 1
ATOM 872 C CA . GLN A 1 109 ? 13.325 -5.027 -15.694 1.00 92.25 109 GLN A CA 1
ATOM 873 C C . GLN A 1 109 ? 13.959 -4.880 -14.311 1.00 92.25 109 GLN A C 1
ATOM 875 O O . GLN A 1 109 ? 13.441 -5.413 -13.328 1.00 92.25 109 GLN A O 1
ATOM 880 N N . TRP A 1 110 ? 15.042 -4.106 -14.218 1.00 93.12 110 TRP A N 1
ATOM 881 C CA . TRP A 1 110 ? 15.658 -3.777 -12.939 1.00 93.12 110 TRP A CA 1
ATOM 882 C C . TRP A 1 110 ? 14.673 -3.036 -12.026 1.00 93.12 110 TRP A C 1
ATOM 884 O O . TRP A 1 110 ? 14.466 -3.456 -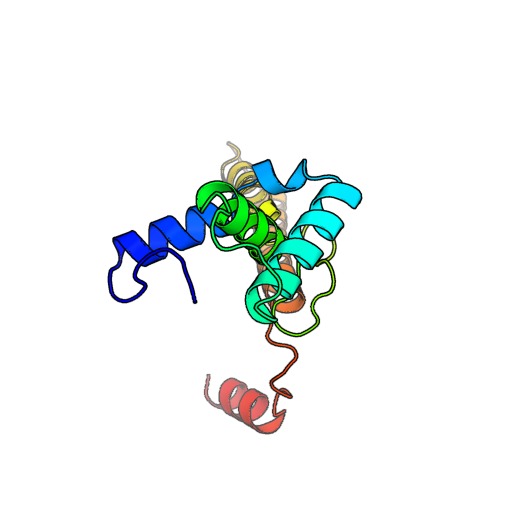10.890 1.00 93.12 110 TRP A O 1
ATOM 894 N N . ALA A 1 111 ? 13.988 -2.011 -12.543 1.00 91.06 111 ALA A N 1
ATOM 895 C CA . ALA A 1 111 ? 12.997 -1.244 -11.794 1.00 91.06 111 ALA A CA 1
ATOM 896 C C . ALA A 1 111 ? 11.851 -2.129 -11.280 1.00 91.06 111 ALA A C 1
ATOM 898 O O . ALA A 1 111 ? 11.481 -2.029 -10.111 1.00 91.06 111 ALA A O 1
ATOM 899 N N . ASN A 1 112 ? 11.328 -3.036 -12.112 1.00 92.38 112 ASN A N 1
ATOM 900 C CA . ASN A 1 112 ? 10.297 -3.992 -11.714 1.00 92.38 112 ASN A CA 1
ATOM 901 C C . ASN A 1 112 ? 10.756 -4.872 -10.539 1.00 92.38 112 ASN A C 1
ATOM 903 O O . ASN A 1 112 ? 10.035 -5.024 -9.553 1.00 92.38 112 ASN A O 1
ATOM 907 N N . GLN A 1 113 ? 11.975 -5.414 -10.598 1.00 89.94 113 GLN A N 1
ATOM 908 C CA . GLN A 1 113 ? 12.511 -6.228 -9.504 1.00 89.94 113 GLN A CA 1
ATOM 909 C C . GLN A 1 113 ? 12.762 -5.404 -8.237 1.00 89.94 113 GLN A C 1
ATOM 911 O O . GLN A 1 113 ? 12.389 -5.827 -7.143 1.00 89.94 113 GLN A O 1
ATOM 916 N N . SER A 1 114 ? 13.321 -4.198 -8.368 1.00 88.44 114 SER A N 1
ATOM 917 C CA . SER A 1 114 ? 13.541 -3.297 -7.231 1.00 88.44 114 SER A CA 1
ATOM 918 C C . SER A 1 114 ? 12.238 -2.922 -6.526 1.00 88.44 114 SER A C 1
ATOM 920 O O . SER A 1 114 ? 12.184 -2.930 -5.297 1.00 88.44 114 SER A O 1
ATOM 922 N N . VAL A 1 115 ? 11.173 -2.643 -7.283 1.00 88.62 115 VAL A N 1
ATOM 923 C CA . VAL A 1 115 ? 9.842 -2.355 -6.733 1.00 88.62 115 VAL A CA 1
ATOM 924 C C . VAL A 1 115 ? 9.310 -3.559 -5.958 1.00 88.62 115 VAL A C 1
ATOM 926 O O . VAL A 1 115 ? 8.887 -3.393 -4.816 1.00 88.62 115 VAL A O 1
ATOM 929 N N . ASN A 1 116 ? 9.387 -4.768 -6.520 1.00 88.50 116 ASN A N 1
ATOM 930 C CA . ASN A 1 116 ? 8.941 -5.982 -5.832 1.00 88.50 116 ASN A CA 1
ATOM 931 C C . ASN A 1 116 ? 9.708 -6.224 -4.522 1.00 88.50 116 ASN A C 1
ATOM 933 O O . ASN A 1 116 ? 9.089 -6.497 -3.493 1.00 88.50 116 ASN A O 1
ATOM 937 N N . VAL A 1 117 ? 11.037 -6.067 -4.519 1.00 86.12 117 VAL A N 1
ATOM 938 C CA . VAL A 1 117 ? 11.858 -6.188 -3.300 1.00 86.12 117 VAL A CA 1
ATOM 939 C C . VAL A 1 117 ? 11.455 -5.146 -2.259 1.00 86.12 117 VAL A C 1
ATOM 941 O O . VAL A 1 117 ? 11.263 -5.483 -1.093 1.00 86.12 117 VAL A O 1
ATOM 944 N N . ALA A 1 118 ? 11.275 -3.890 -2.668 1.00 84.69 118 ALA A N 1
ATOM 945 C CA . ALA A 1 118 ? 10.928 -2.815 -1.748 1.00 84.69 118 ALA A CA 1
ATOM 946 C C . ALA A 1 118 ? 9.519 -2.979 -1.150 1.00 84.69 118 ALA A C 1
ATOM 948 O O . ALA A 1 118 ? 9.341 -2.778 0.053 1.00 84.69 118 ALA A O 1
ATOM 949 N N . PHE A 1 119 ? 8.529 -3.400 -1.948 1.00 84.69 119 PHE A N 1
ATOM 950 C CA . PHE A 1 119 ? 7.189 -3.721 -1.448 1.00 84.69 119 PHE A CA 1
ATOM 951 C C . PHE A 1 119 ? 7.214 -4.888 -0.466 1.00 84.69 119 PHE A C 1
ATOM 953 O O . PHE A 1 119 ? 6.614 -4.777 0.605 1.00 84.69 119 PHE A O 1
ATOM 960 N N . ASN A 1 120 ? 7.928 -5.968 -0.796 1.00 85.44 120 ASN A N 1
ATOM 961 C CA . ASN A 1 120 ? 8.076 -7.111 0.099 1.00 85.44 120 ASN A CA 1
ATOM 962 C C . ASN A 1 120 ? 8.752 -6.700 1.408 1.00 85.44 120 ASN A C 1
ATOM 964 O O . ASN A 1 120 ? 8.223 -6.995 2.468 1.00 85.44 120 ASN A O 1
ATOM 968 N N . TYR A 1 121 ? 9.848 -5.943 1.366 1.00 81.62 121 TYR A N 1
ATOM 969 C CA . TYR A 1 121 ? 10.527 -5.472 2.576 1.00 81.62 121 TYR A CA 1
ATOM 970 C C . TYR A 1 121 ? 9.638 -4.570 3.450 1.00 81.62 121 TYR A C 1
ATOM 972 O O . TYR A 1 121 ? 9.616 -4.695 4.673 1.00 81.62 121 TYR A O 1
ATOM 980 N N . ALA A 1 122 ? 8.878 -3.660 2.835 1.00 80.00 122 ALA A N 1
ATOM 981 C CA . ALA A 1 122 ? 8.025 -2.721 3.560 1.00 80.00 122 ALA A CA 1
ATOM 982 C C . ALA A 1 122 ? 6.778 -3.370 4.188 1.00 80.00 122 ALA A C 1
ATOM 984 O O . ALA A 1 122 ? 6.265 -2.843 5.179 1.00 80.00 122 ALA A O 1
ATOM 985 N N . ASN A 1 123 ? 6.298 -4.477 3.610 1.00 80.19 123 ASN A N 1
ATOM 986 C CA . ASN A 1 123 ? 5.083 -5.188 4.023 1.00 80.19 123 ASN A CA 1
ATOM 987 C C . ASN A 1 123 ? 5.365 -6.572 4.639 1.00 80.19 123 ASN A C 1
ATOM 989 O O . ASN A 1 123 ? 4.418 -7.274 4.990 1.00 80.19 123 ASN A O 1
ATOM 993 N N . ALA A 1 124 ? 6.634 -6.973 4.759 1.00 76.94 124 ALA A N 1
ATOM 994 C CA . ALA A 1 124 ? 7.028 -8.224 5.395 1.00 76.94 124 ALA A CA 1
ATOM 995 C C . ALA A 1 124 ? 6.570 -8.255 6.854 1.00 76.94 124 ALA A C 1
ATOM 997 O O . ALA A 1 124 ? 6.584 -7.234 7.545 1.00 76.94 124 ALA A O 1
ATOM 998 N N . ASN A 1 125 ? 6.212 -9.444 7.336 1.00 70.44 125 ASN A N 1
ATOM 999 C CA . ASN A 1 125 ? 5.896 -9.630 8.745 1.00 70.44 125 ASN A CA 1
ATOM 1000 C C . ASN A 1 125 ? 7.105 -9.222 9.597 1.00 70.44 125 ASN A C 1
ATOM 1002 O O . ASN A 1 125 ? 8.221 -9.685 9.383 1.00 70.44 125 ASN A O 1
ATOM 1006 N N . LYS A 1 126 ? 6.871 -8.357 10.580 1.00 63.47 126 LYS A N 1
ATOM 1007 C CA . LYS A 1 126 ? 7.871 -7.893 11.553 1.00 63.47 126 LYS A CA 1
ATOM 1008 C C . LYS A 1 126 ? 7.788 -8.639 12.882 1.00 63.47 126 LYS A C 1
ATOM 1010 O O . LYS A 1 126 ? 8.542 -8.334 13.797 1.00 63.47 126 LYS A O 1
ATOM 1015 N N . THR A 1 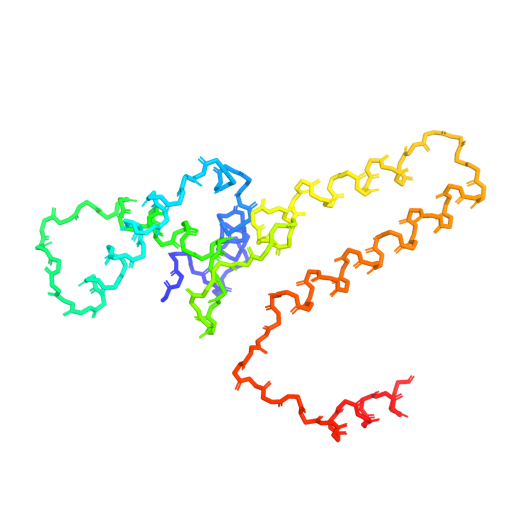127 ? 6.854 -9.579 12.999 1.00 53.03 127 THR A N 1
ATOM 1016 C CA . THR A 1 127 ? 6.644 -10.447 14.168 1.00 53.03 127 THR A CA 1
ATOM 1017 C C . THR A 1 127 ? 7.325 -11.806 14.044 1.00 53.03 127 THR A C 1
ATOM 1019 O O . THR A 1 127 ? 7.468 -12.498 15.048 1.00 53.03 127 THR A O 1
ATOM 1022 N N . THR A 1 128 ? 7.766 -12.194 12.848 1.00 47.94 128 THR A N 1
ATOM 1023 C CA . THR A 1 128 ? 8.562 -13.406 12.636 1.00 47.94 128 THR A CA 1
ATOM 1024 C C . THR A 1 128 ? 10.017 -12.978 12.500 1.00 47.94 128 THR A C 1
ATOM 1026 O O . THR A 1 128 ? 10.378 -12.348 11.507 1.00 47.94 128 THR A O 1
ATOM 1029 N N . GLU A 1 129 ? 10.850 -13.257 13.506 1.00 46.22 129 GLU A N 1
ATOM 1030 C CA . GLU A 1 129 ? 12.299 -13.167 13.321 1.00 46.22 129 GLU A CA 1
ATOM 1031 C C . GLU A 1 129 ? 12.659 -14.084 12.149 1.00 46.22 129 GLU A C 1
ATOM 1033 O O . GLU A 1 129 ? 12.341 -15.272 12.170 1.00 46.22 129 GLU A O 1
ATOM 1038 N N . MET A 1 130 ? 13.245 -13.526 11.088 1.00 50.59 130 MET A N 1
ATOM 1039 C CA . MET A 1 130 ? 13.793 -14.334 10.005 1.00 50.59 130 MET A CA 1
ATOM 1040 C C . MET A 1 130 ? 14.870 -15.236 10.608 1.00 50.59 130 MET A C 1
ATOM 1042 O O . MET A 1 130 ? 15.955 -14.757 10.946 1.00 50.59 130 MET A O 1
ATOM 1046 N N . ASP A 1 131 ? 14.583 -16.532 10.736 1.00 53.59 131 ASP A N 1
ATOM 1047 C CA . ASP A 1 131 ? 15.618 -17.501 11.057 1.00 53.59 131 ASP A CA 1
ATOM 1048 C C . ASP A 1 131 ? 16.569 -17.570 9.859 1.00 53.59 131 ASP A C 1
ATOM 1050 O O . ASP A 1 131 ? 16.262 -18.098 8.784 1.00 53.59 131 ASP A O 1
ATOM 1054 N N . MET A 1 132 ? 17.748 -16.977 10.034 1.00 63.72 132 MET A N 1
ATOM 1055 C CA . MET A 1 132 ? 18.819 -16.960 9.039 1.00 63.72 132 MET A CA 1
ATOM 1056 C C . MET A 1 132 ? 19.184 -18.376 8.569 1.00 63.72 132 MET A C 1
ATOM 1058 O O . MET A 1 132 ? 19.667 -18.541 7.449 1.00 63.72 132 MET A O 1
ATOM 1062 N N . LYS A 1 133 ? 18.923 -19.408 9.388 1.00 61.97 133 LYS A N 1
ATOM 1063 C CA . LYS A 1 133 ? 19.127 -20.808 9.003 1.00 61.97 133 LYS A CA 1
ATOM 1064 C C . LYS A 1 133 ? 18.128 -21.274 7.951 1.00 61.97 133 LYS A C 1
ATOM 1066 O O . LYS A 1 133 ? 18.540 -21.907 6.986 1.00 61.97 133 LYS A O 1
ATOM 1071 N N . GLU A 1 134 ? 16.851 -20.938 8.094 1.00 64.19 134 GLU A N 1
ATOM 1072 C CA . GLU A 1 134 ? 15.803 -21.334 7.146 1.00 64.19 134 GLU A CA 1
ATOM 1073 C C . GLU A 1 134 ? 16.012 -20.651 5.784 1.00 64.19 134 GLU A C 1
ATOM 1075 O O . GLU A 1 134 ? 15.921 -21.288 4.734 1.00 64.19 134 GLU A O 1
ATOM 1080 N N . THR A 1 135 ? 16.439 -19.383 5.806 1.00 68.25 135 THR A N 1
ATOM 1081 C CA . THR A 1 135 ? 16.830 -18.636 4.596 1.00 68.25 135 THR A CA 1
ATOM 1082 C C . THR A 1 135 ? 18.066 -19.247 3.924 1.00 68.25 135 THR A C 1
ATOM 1084 O O . THR A 1 135 ? 18.099 -19.395 2.703 1.00 68.25 135 THR A O 1
ATOM 1087 N N . GLY A 1 136 ? 19.076 -19.639 4.709 1.00 74.25 136 GLY A N 1
ATOM 1088 C CA . GLY A 1 136 ? 20.290 -20.278 4.196 1.00 74.25 136 GLY A CA 1
ATOM 1089 C C . GLY A 1 136 ? 20.033 -21.658 3.587 1.00 74.25 136 GLY A C 1
ATOM 1090 O O . GLY A 1 136 ? 20.573 -21.972 2.529 1.00 74.25 136 GLY A O 1
ATOM 1091 N N . VAL A 1 137 ? 19.170 -22.464 4.212 1.00 73.19 137 VAL A N 1
ATOM 1092 C CA . VAL A 1 137 ? 18.769 -23.778 3.687 1.00 73.19 137 VAL A CA 1
ATOM 1093 C C . VAL A 1 137 ? 17.987 -23.623 2.385 1.00 73.19 137 VAL A C 1
ATOM 1095 O O . VAL A 1 137 ? 18.329 -24.288 1.412 1.00 73.19 137 VAL A O 1
ATOM 1098 N N . ALA A 1 138 ? 17.013 -22.708 2.329 1.00 67.88 138 ALA A N 1
ATOM 1099 C CA . ALA A 1 138 ? 16.238 -22.452 1.116 1.00 67.88 138 ALA A CA 1
ATOM 1100 C C . ALA A 1 138 ? 17.129 -22.032 -0.066 1.00 67.88 138 ALA A C 1
ATOM 1102 O O . ALA A 1 138 ? 16.942 -22.526 -1.175 1.00 67.88 138 ALA A O 1
ATOM 1103 N N . TYR A 1 139 ? 18.134 -21.183 0.180 1.00 70.31 139 TYR A N 1
ATOM 1104 C CA . TYR A 1 139 ? 19.071 -20.719 -0.848 1.00 70.31 139 TYR A CA 1
ATOM 1105 C C . TYR A 1 139 ? 20.040 -21.810 -1.324 1.00 70.31 139 TYR A C 1
ATOM 1107 O O . TYR A 1 139 ? 20.409 -21.837 -2.489 1.00 70.31 139 TYR A O 1
ATOM 1115 N N . MET A 1 140 ? 20.454 -22.712 -0.432 1.00 68.88 140 MET A N 1
ATOM 1116 C CA . MET A 1 140 ? 21.306 -23.859 -0.774 1.00 68.88 140 MET A CA 1
ATOM 1117 C C . MET A 1 140 ? 20.538 -24.980 -1.490 1.00 68.88 140 MET A C 1
ATOM 1119 O O . MET A 1 140 ? 21.151 -25.810 -2.156 1.00 68.88 140 MET A O 1
ATOM 1123 N N . SER A 1 141 ? 19.217 -25.042 -1.302 1.00 70.25 141 SER A N 1
ATOM 1124 C CA . SER A 1 141 ? 18.340 -26.056 -1.901 1.00 70.25 141 SER A CA 1
ATOM 1125 C C . SER A 1 141 ? 17.702 -25.643 -3.232 1.00 70.25 141 SER A C 1
ATOM 1127 O O . SER A 1 141 ? 17.059 -26.481 -3.865 1.00 70.25 141 SER A O 1
ATOM 1129 N N . ALA A 1 142 ? 17.833 -24.371 -3.615 1.00 50.28 142 ALA A N 1
ATOM 1130 C CA . ALA A 1 142 ? 17.369 -23.816 -4.886 1.00 50.28 142 ALA A CA 1
ATOM 1131 C C . ALA A 1 142 ? 18.464 -23.914 -5.956 1.00 50.28 142 ALA A C 1
ATOM 1133 O O . ALA A 1 142 ? 18.102 -24.182 -7.124 1.00 50.28 142 ALA A O 1
#

Radius of gyration: 18.84 Å; chains: 1; bounding box: 47×39×54 Å

pLDDT: mean 82.72, std 9.77, range [46.22, 94.0]

Secondary structure (DSSP, 8-state):
--SS-TTSHHHHHHHHHHHT-GGGGG--HHHHHHHHHHHHHHHTT-S-TT--HHHHHHHHHHHHHHB-TTT-SBPPTTSSGGGHHHHHHHHHHHHT-SS--HHHHHHHHHHHHHHHHHHHHHHS-SSS---HHHHHHHHHH-

Sequence (142 aa):
KPFFDQSTYVGRVRHFIKVTSPLNLFVTQRGLEDAKDLVRDYKDGKVPTNINPARLWRAKEICDSTLHPDTGKPIFLPFRMSCFVPTNLIVAAGMLMPNPTIKSIIFWQWANQSVNVAFNYANANKTTEMDMKETGVAYMSA

Organism: NCBI:txid1440133

Foldseek 3Di:
DQPFDPVDPVSVVVSLCLLQALVLVPQDPVNLVVLVVLQVCVVVVVDDPPDDVVSNNNSVSSQSQAAAPAPSHGQDPPLTSNNPVVLVVVLVVQCPDPPDDPVSNVVSVVSVVVSVVSNCVRRPDPPDDPPVVVVVVVVVVD

InterPro domains:
  IPR004686 Tricarboxylate/iron carrier [PF03820] (1-142)
  IPR004686 Tricarboxylate/iron carrier [PTHR11153] (2-142)